Protein AF-A0A662HBV9-F1 (afdb_monomer)

Sequence (81 aa):
MADVIVIKGVAARRLKEEAERLDLSLDEYLLNLLTQNLDPRDRAKEYVEASEELLTEARKELEKGNVRQATEKVWGSAALA

Radius of gyration: 13.7 Å; Cα contacts (8 Å, |Δi|>4): 54; chains: 1; bounding box: 27×32×33 Å

Nearest PDB structures (foldseek):
  2pmr-assembly1_A-2  TM=6.421E-01  e=1.001E+00  Methanothermobacter thermautotrophicus str. Delta H
  7o3x-assembly1_D  TM=6.266E-01  e=8.639E+00  Synechocystis sp. PCC 6803 substr. Kazusa

Mean predicted aligned error: 3.52 Å

pLDDT: mean 93.82, std 7.66, range [44.81, 98.31]

Structure (mmCIF, N/CA/C/O backbone):
data_AF-A0A662HBV9-F1
#
_entry.id   AF-A0A662HBV9-F1
#
loop_
_atom_site.group_PDB
_atom_site.id
_atom_site.type_symbol
_atom_site.label_atom_id
_atom_site.label_alt_id
_atom_site.label_comp_id
_atom_site.label_asym_id
_atom_site.label_entity_id
_atom_site.label_seq_id
_atom_site.pdbx_PDB_ins_code
_atom_site.Cartn_x
_atom_site.Cartn_y
_atom_site.Cartn_z
_atom_site.occupancy
_atom_site.B_iso_or_equiv
_atom_site.auth_seq_id
_atom_site.auth_comp_id
_atom_site.auth_asym_id
_atom_site.auth_atom_id
_atom_site.pdbx_PDB_model_num
ATOM 1 N N . MET A 1 1 ? -15.092 5.377 -3.536 1.00 44.81 1 MET A N 1
ATOM 2 C CA . MET A 1 1 ? -15.649 4.159 -2.905 1.00 44.81 1 MET A CA 1
ATOM 3 C C . MET A 1 1 ? -14.524 3.150 -2.929 1.00 44.81 1 MET A C 1
ATOM 5 O O . MET A 1 1 ? -13.868 3.095 -3.953 1.00 44.81 1 MET A O 1
ATOM 9 N N . ALA A 1 2 ? -14.237 2.454 -1.829 1.00 59.72 2 ALA A N 1
ATOM 10 C CA . ALA A 1 2 ? -13.230 1.398 -1.873 1.00 59.72 2 ALA A CA 1
ATOM 11 C C . ALA A 1 2 ? -13.825 0.216 -2.646 1.00 59.72 2 ALA A C 1
ATOM 13 O O . ALA A 1 2 ? -14.872 -0.307 -2.251 1.00 59.72 2 ALA A O 1
ATOM 14 N N . ASP A 1 3 ? -13.208 -0.149 -3.764 1.00 78.56 3 ASP A N 1
ATOM 15 C CA . ASP A 1 3 ? -13.606 -1.326 -4.522 1.00 78.56 3 ASP A CA 1
ATOM 16 C C . ASP A 1 3 ? -13.177 -2.580 -3.754 1.00 78.56 3 ASP A C 1
ATOM 18 O O . ASP A 1 3 ? -12.029 -2.725 -3.339 1.00 78.56 3 ASP A O 1
ATOM 22 N N . VAL A 1 4 ? -14.117 -3.497 -3.518 1.00 86.25 4 VAL A N 1
ATOM 23 C CA . VAL A 1 4 ? -13.829 -4.734 -2.784 1.00 86.25 4 VAL A CA 1
ATOM 24 C C . VAL A 1 4 ? -13.373 -5.805 -3.769 1.00 86.25 4 VAL A C 1
ATOM 26 O O . VAL A 1 4 ? -14.176 -6.332 -4.541 1.00 86.25 4 VAL A O 1
ATOM 29 N N . ILE A 1 5 ? -12.094 -6.175 -3.702 1.00 90.12 5 ILE A N 1
ATOM 30 C CA . ILE A 1 5 ? -11.526 -7.282 -4.478 1.00 90.12 5 ILE A CA 1
ATOM 31 C C . ILE A 1 5 ? -11.537 -8.557 -3.628 1.00 90.12 5 ILE A C 1
ATOM 33 O O . ILE A 1 5 ? -10.966 -8.611 -2.541 1.00 90.12 5 ILE A O 1
ATOM 37 N N . VAL A 1 6 ? -12.171 -9.620 -4.134 1.00 94.19 6 VAL A N 1
ATOM 38 C CA . VAL A 1 6 ? -12.213 -10.927 -3.459 1.00 94.19 6 VAL A CA 1
ATOM 39 C C . VAL A 1 6 ? -11.388 -11.947 -4.235 1.00 94.19 6 VAL A C 1
ATOM 41 O O . VAL A 1 6 ? -11.797 -12.423 -5.292 1.00 94.19 6 VAL A O 1
ATOM 44 N N . ILE A 1 7 ? -10.254 -12.348 -3.661 1.00 95.56 7 ILE A N 1
ATOM 45 C CA . ILE A 1 7 ? -9.384 -13.406 -4.191 1.00 95.56 7 ILE A CA 1
ATOM 46 C C . ILE A 1 7 ? -9.596 -14.676 -3.359 1.00 95.56 7 ILE A C 1
ATOM 48 O O . ILE A 1 7 ? -9.667 -14.620 -2.132 1.00 95.56 7 ILE A O 1
ATOM 52 N N . LYS A 1 8 ? -9.713 -15.842 -4.008 1.00 96.25 8 LYS A N 1
ATOM 53 C CA . LYS A 1 8 ? -9.990 -17.130 -3.341 1.00 96.25 8 LYS A CA 1
ATOM 54 C C . LYS A 1 8 ? -8.948 -18.199 -3.671 1.00 96.25 8 LYS A C 1
ATOM 56 O O . LYS A 1 8 ? -8.236 -18.122 -4.671 1.00 96.25 8 LYS A O 1
ATOM 61 N N . GLY A 1 9 ? -8.903 -19.235 -2.834 1.00 97.44 9 GLY A N 1
ATOM 62 C CA . GLY A 1 9 ? -8.136 -20.455 -3.083 1.00 97.44 9 GLY A CA 1
ATOM 63 C C . GLY A 1 9 ? -6.622 -20.240 -3.096 1.00 97.44 9 GLY A C 1
ATOM 64 O O . GLY A 1 9 ? -6.073 -19.503 -2.279 1.00 97.44 9 GLY A O 1
ATOM 65 N N . VAL A 1 10 ? -5.942 -20.919 -4.024 1.00 98.00 10 VAL A N 1
ATOM 66 C CA . VAL A 1 10 ? -4.472 -20.948 -4.117 1.00 98.00 10 VAL A CA 1
ATOM 67 C C . VAL A 1 10 ? -3.877 -19.553 -4.307 1.00 98.00 10 VAL A C 1
ATOM 69 O O . VAL A 1 10 ? -2.853 -19.259 -3.701 1.00 98.00 10 VAL A O 1
ATOM 72 N N . ALA A 1 11 ? -4.526 -18.697 -5.101 1.00 96.75 11 ALA A N 1
ATOM 73 C CA . ALA A 1 11 ? -4.051 -17.342 -5.362 1.00 96.75 11 ALA A CA 1
ATOM 74 C C . ALA A 1 11 ? -4.027 -16.495 -4.082 1.00 96.75 11 ALA A C 1
ATOM 76 O O . ALA A 1 11 ? -3.006 -15.897 -3.768 1.00 96.75 11 ALA A O 1
ATOM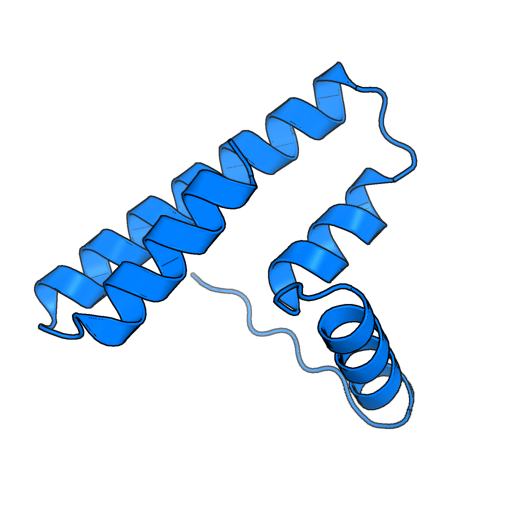 77 N N . A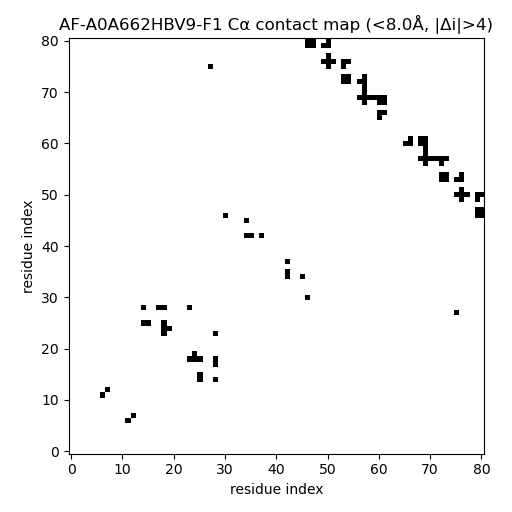LA A 1 12 ? -5.106 -16.516 -3.293 1.00 97.12 12 ALA A N 1
ATOM 78 C CA . ALA A 1 12 ? -5.181 -15.756 -2.044 1.00 97.12 12 ALA A CA 1
ATOM 79 C C . ALA A 1 12 ? -4.113 -16.191 -1.035 1.00 97.12 12 ALA A C 1
ATOM 81 O O . ALA A 1 12 ? -3.498 -15.357 -0.380 1.00 97.12 12 ALA A O 1
ATOM 82 N N . ARG A 1 13 ? -3.880 -17.504 -0.925 1.00 97.69 13 ARG A N 1
ATOM 83 C CA . ARG A 1 13 ? -2.837 -18.046 -0.053 1.00 97.69 13 ARG A CA 1
ATOM 84 C C . ARG A 1 13 ? -1.440 -17.630 -0.523 1.00 97.69 13 ARG A C 1
ATOM 86 O O . ARG A 1 13 ? -0.686 -17.113 0.284 1.00 97.69 13 ARG A O 1
ATOM 93 N N . ARG A 1 14 ? -1.133 -17.788 -1.817 1.00 97.69 14 ARG A N 1
ATOM 94 C CA . ARG A 1 14 ? 0.160 -17.391 -2.405 1.00 97.69 14 ARG A CA 1
ATOM 95 C C . ARG A 1 14 ? 0.453 -15.907 -2.196 1.00 97.69 14 ARG A C 1
ATOM 97 O O . ARG A 1 14 ? 1.557 -15.564 -1.808 1.00 97.69 14 ARG A O 1
ATOM 104 N N . LEU A 1 15 ? -0.531 -15.041 -2.443 1.00 96.94 15 LEU A N 1
ATOM 105 C CA . LEU A 1 15 ? -0.366 -13.599 -2.262 1.00 96.94 15 LEU A CA 1
ATOM 106 C C . LEU A 1 15 ? -0.036 -13.243 -0.807 1.00 96.94 15 LEU A C 1
ATOM 108 O O . LEU A 1 15 ? 0.839 -12.419 -0.575 1.00 96.94 15 LEU A O 1
ATOM 112 N N . LYS A 1 16 ? -0.697 -13.888 0.164 1.00 95.88 16 LYS A N 1
ATOM 113 C CA . LYS A 1 16 ? -0.401 -13.694 1.592 1.00 95.88 16 LYS A CA 1
ATOM 114 C C . LYS A 1 16 ? 0.987 -14.205 1.969 1.00 95.88 16 LYS A C 1
ATOM 116 O O . LYS A 1 16 ? 1.740 -13.467 2.585 1.00 95.88 16 LYS A O 1
ATOM 121 N N . GLU A 1 17 ? 1.327 -15.428 1.557 1.00 97.62 17 GLU A N 1
ATOM 122 C CA . GLU A 1 17 ? 2.637 -16.041 1.822 1.00 97.62 17 GLU A CA 1
ATOM 123 C C . GLU A 1 17 ? 3.784 -15.172 1.279 1.00 97.62 17 GLU A C 1
ATOM 125 O O . GLU A 1 17 ? 4.781 -14.969 1.965 1.00 97.62 17 GLU A O 1
ATOM 130 N N . GLU A 1 18 ? 3.648 -14.627 0.067 1.00 97.56 18 GLU A N 1
ATOM 131 C CA . GLU A 1 18 ? 4.682 -13.774 -0.529 1.00 97.56 18 GLU A CA 1
ATOM 132 C C . GLU A 1 18 ? 4.756 -12.379 0.100 1.00 97.56 18 GLU A C 1
ATOM 134 O O . GLU A 1 18 ? 5.862 -11.873 0.287 1.00 97.56 18 GLU A O 1
ATOM 139 N N . ALA A 1 19 ? 3.618 -11.772 0.451 1.00 96.12 19 ALA A N 1
ATOM 140 C CA . ALA A 1 19 ? 3.597 -10.491 1.156 1.00 96.12 19 ALA A CA 1
ATOM 141 C C . ALA A 1 19 ? 4.279 -10.614 2.531 1.00 96.12 19 ALA A C 1
ATOM 143 O O . ALA A 1 19 ? 5.208 -9.866 2.827 1.00 96.12 19 ALA A O 1
ATOM 144 N N . GLU A 1 20 ? 3.917 -11.641 3.310 1.00 95.75 20 GLU A N 1
ATOM 145 C CA . GLU A 1 20 ? 4.532 -11.942 4.610 1.00 95.75 20 GLU A CA 1
ATOM 146 C C . GLU A 1 20 ? 6.033 -12.240 4.482 1.00 95.75 20 GLU A C 1
ATOM 148 O O . GLU A 1 20 ? 6.833 -11.756 5.280 1.00 95.75 20 GLU A O 1
ATOM 153 N N . ARG A 1 21 ? 6.449 -12.991 3.452 1.00 97.25 21 ARG A N 1
ATOM 154 C CA . ARG A 1 21 ? 7.870 -13.287 3.196 1.00 97.25 21 ARG A CA 1
ATOM 155 C C . ARG A 1 21 ? 8.699 -12.023 2.940 1.00 97.25 21 ARG A C 1
ATOM 157 O O . ARG A 1 21 ? 9.904 -12.033 3.190 1.00 97.25 21 ARG A O 1
ATOM 164 N N . LEU A 1 22 ? 8.081 -10.981 2.390 1.00 94.12 22 LEU A N 1
ATOM 165 C CA . LEU A 1 22 ? 8.723 -9.704 2.075 1.00 94.12 22 LEU A CA 1
ATOM 166 C C . LEU A 1 22 ? 8.532 -8.643 3.168 1.00 94.12 22 LEU A C 1
ATOM 168 O O . LEU A 1 22 ? 9.019 -7.533 2.982 1.00 94.12 22 LEU A O 1
ATOM 172 N N . ASP A 1 23 ? 7.870 -8.985 4.278 1.00 91.56 23 ASP A N 1
ATOM 173 C CA . ASP A 1 23 ? 7.481 -8.050 5.345 1.00 91.56 23 ASP A CA 1
ATOM 174 C C . ASP A 1 23 ? 6.664 -6.856 4.814 1.00 91.56 23 ASP A C 1
ATOM 176 O O . ASP A 1 23 ? 6.842 -5.710 5.218 1.00 91.56 23 ASP A O 1
ATOM 180 N N . LEU A 1 24 ? 5.779 -7.141 3.854 1.00 90.56 24 LEU A N 1
ATOM 181 C CA . LEU A 1 24 ? 4.878 -6.174 3.234 1.00 90.56 24 LEU A CA 1
ATOM 182 C C . LEU A 1 24 ? 3.428 -6.497 3.584 1.00 90.56 24 LEU A C 1
ATOM 184 O O . LEU A 1 24 ? 3.033 -7.659 3.722 1.00 90.56 24 LEU A O 1
ATOM 188 N N . SER A 1 25 ? 2.592 -5.466 3.632 1.00 89.38 25 SER A N 1
ATOM 189 C CA . SER A 1 25 ? 1.148 -5.654 3.545 1.00 89.38 25 SER A CA 1
ATOM 190 C C . SER A 1 25 ? 0.747 -6.197 2.167 1.00 89.38 25 SER A C 1
ATOM 192 O O . SER A 1 25 ? 1.479 -6.101 1.176 1.00 89.38 25 SER A O 1
ATOM 194 N N . LEU A 1 26 ? -0.454 -6.779 2.087 1.00 91.94 26 LEU A N 1
ATOM 195 C CA . LEU A 1 26 ? -0.976 -7.314 0.828 1.00 91.94 26 LEU A CA 1
ATOM 196 C C . LEU A 1 26 ? -1.118 -6.221 -0.246 1.00 91.94 26 LEU A C 1
ATOM 198 O O . LEU A 1 26 ? -0.829 -6.483 -1.413 1.00 91.94 26 LEU A O 1
ATOM 202 N N . ASP A 1 27 ? -1.524 -5.016 0.151 1.00 89.00 27 ASP A N 1
ATOM 203 C CA . ASP A 1 27 ? -1.740 -3.895 -0.766 1.00 89.00 27 ASP A CA 1
ATOM 204 C C . ASP A 1 27 ? -0.403 -3.382 -1.324 1.00 89.00 27 ASP A C 1
ATOM 206 O O . ASP A 1 27 ? -0.261 -3.228 -2.538 1.00 89.00 27 ASP A O 1
ATOM 210 N N . GLU A 1 28 ? 0.623 -3.244 -0.476 1.00 91.31 28 GLU A N 1
ATOM 211 C CA . GLU A 1 28 ? 1.986 -2.888 -0.904 1.00 91.31 28 GLU A CA 1
ATOM 212 C C . GLU A 1 28 ? 2.580 -3.946 -1.839 1.00 91.31 28 GLU A C 1
ATOM 214 O O . GLU A 1 28 ? 3.189 -3.621 -2.861 1.00 91.31 28 GLU A O 1
ATOM 219 N N . TYR A 1 29 ? 2.384 -5.229 -1.524 1.00 94.75 29 TYR A N 1
ATOM 220 C CA . TYR A 1 29 ? 2.862 -6.316 -2.372 1.00 94.75 29 TYR A CA 1
ATOM 221 C C . TYR A 1 29 ? 2.206 -6.292 -3.759 1.00 94.75 29 TYR A C 1
ATOM 223 O O . TYR A 1 29 ? 2.894 -6.423 -4.777 1.00 94.75 29 TYR A O 1
ATOM 231 N N . LEU A 1 30 ? 0.888 -6.090 -3.823 1.00 94.62 30 LEU A N 1
ATOM 232 C CA . LEU A 1 30 ? 0.161 -5.993 -5.088 1.00 94.62 30 LEU A CA 1
ATOM 233 C C . LEU A 1 30 ? 0.579 -4.758 -5.892 1.00 94.62 30 LEU A C 1
ATOM 235 O O . LEU A 1 30 ? 0.824 -4.884 -7.092 1.00 94.62 30 LEU A O 1
ATOM 239 N N . LEU A 1 31 ? 0.738 -3.600 -5.249 1.00 93.81 31 LEU A N 1
ATOM 240 C CA . LEU A 1 31 ? 1.214 -2.385 -5.910 1.00 93.81 31 LEU A CA 1
ATOM 241 C C . LEU A 1 31 ? 2.628 -2.578 -6.479 1.00 93.81 31 LEU A C 1
ATOM 243 O O . LEU A 1 31 ? 2.908 -2.215 -7.624 1.00 93.81 31 LEU A O 1
ATOM 247 N N . ASN A 1 32 ? 3.511 -3.245 -5.735 1.00 94.00 32 ASN A N 1
ATOM 248 C CA . ASN A 1 32 ? 4.849 -3.597 -6.207 1.00 94.00 32 ASN A CA 1
ATOM 249 C C . ASN A 1 32 ? 4.819 -4.519 -7.429 1.00 94.00 32 ASN A C 1
ATOM 251 O O . ASN A 1 32 ? 5.569 -4.289 -8.381 1.00 94.00 32 ASN A O 1
ATOM 255 N N . LEU A 1 33 ? 3.948 -5.532 -7.428 1.00 95.38 33 LEU A N 1
ATOM 256 C CA . LEU A 1 33 ? 3.762 -6.434 -8.565 1.00 95.38 33 LEU A CA 1
ATOM 257 C C . LEU A 1 33 ? 3.210 -5.715 -9.800 1.00 95.38 33 LEU A C 1
ATOM 259 O O . LEU A 1 33 ? 3.664 -5.986 -10.913 1.00 95.38 33 LEU A O 1
ATOM 263 N N . LEU A 1 34 ? 2.240 -4.817 -9.626 1.00 95.19 34 LEU A N 1
ATOM 264 C CA . LEU A 1 34 ? 1.604 -4.095 -10.731 1.00 95.19 34 LEU A CA 1
ATOM 265 C C . LEU A 1 34 ? 2.551 -3.067 -11.361 1.00 95.19 34 LEU A C 1
ATOM 267 O O . LEU A 1 34 ? 2.563 -2.907 -12.580 1.00 95.19 34 LEU A O 1
ATOM 271 N N . THR A 1 35 ? 3.408 -2.442 -10.555 1.00 95.88 35 THR A N 1
ATOM 272 C CA . THR A 1 35 ? 4.362 -1.422 -11.017 1.00 95.88 35 THR A CA 1
ATOM 273 C C . THR A 1 35 ? 5.724 -1.975 -11.449 1.00 95.88 35 THR A C 1
ATOM 275 O O . THR A 1 35 ? 6.580 -1.211 -11.887 1.00 95.88 35 THR A O 1
ATOM 278 N N . GLN A 1 36 ? 5.963 -3.291 -11.358 1.00 94.81 36 GLN A N 1
ATOM 279 C CA . GLN A 1 36 ? 7.298 -3.890 -11.556 1.00 94.81 36 GLN A CA 1
ATOM 280 C C . GLN A 1 36 ? 7.951 -3.634 -12.913 1.00 94.81 36 GLN A C 1
ATOM 282 O O . GLN A 1 36 ? 9.176 -3.629 -12.999 1.00 94.81 36 GLN A O 1
ATOM 287 N N . ASN A 1 37 ? 7.140 -3.405 -13.943 1.00 96.38 37 ASN A N 1
ATOM 288 C CA . ASN A 1 37 ? 7.607 -3.181 -15.308 1.00 96.38 37 ASN A CA 1
ATOM 289 C C . ASN A 1 37 ? 7.457 -1.722 -15.760 1.00 96.38 37 ASN A C 1
ATOM 291 O O . ASN A 1 37 ? 7.731 -1.427 -16.922 1.00 96.38 37 ASN A O 1
ATOM 295 N N . LEU A 1 38 ? 6.997 -0.827 -14.880 1.00 96.44 38 LEU A N 1
ATOM 296 C CA . LEU A 1 38 ? 6.942 0.601 -15.178 1.00 96.44 38 LEU A CA 1
ATOM 297 C C . LEU A 1 38 ? 8.350 1.193 -15.143 1.00 96.44 38 LEU A C 1
ATOM 299 O O . LEU A 1 38 ? 9.224 0.726 -14.405 1.00 96.44 38 LEU A O 1
ATOM 303 N N . ASP A 1 39 ? 8.569 2.251 -15.921 1.00 97.12 39 ASP A N 1
ATOM 304 C CA . ASP A 1 39 ? 9.774 3.045 -15.740 1.00 97.12 39 ASP A CA 1
ATOM 305 C C . ASP A 1 39 ? 9.745 3.748 -14.365 1.00 97.12 39 ASP A C 1
ATOM 307 O O . ASP A 1 39 ? 8.675 3.937 -13.773 1.00 97.12 39 ASP A O 1
ATOM 311 N N . PRO A 1 40 ? 10.910 4.149 -13.826 1.00 95.00 40 PRO A N 1
ATOM 312 C CA . PRO A 1 40 ? 10.989 4.703 -12.478 1.00 95.00 40 PRO A CA 1
ATOM 313 C C . PRO A 1 40 ? 10.089 5.917 -12.234 1.00 95.00 40 PRO A C 1
ATOM 315 O O . PRO 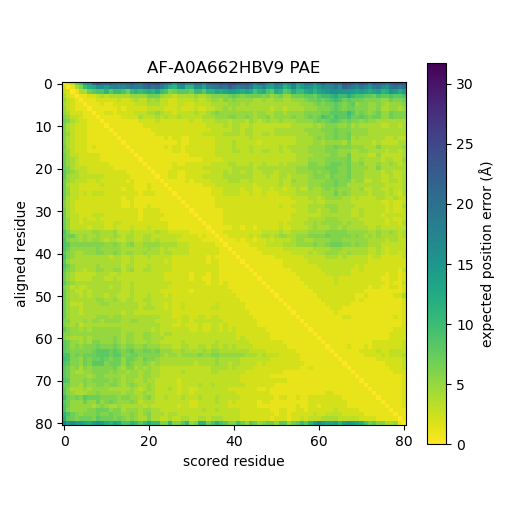A 1 40 ? 9.627 6.109 -11.111 1.00 95.00 40 PRO A O 1
ATOM 318 N N . ARG A 1 41 ? 9.837 6.745 -13.257 1.00 96.56 41 ARG A N 1
ATOM 319 C CA . ARG A 1 41 ? 9.020 7.950 -13.108 1.00 96.56 41 ARG A CA 1
ATOM 320 C C . ARG A 1 41 ? 7.551 7.593 -12.965 1.00 96.56 41 ARG A C 1
ATOM 322 O O . ARG A 1 41 ? 6.879 8.178 -12.122 1.00 96.56 41 ARG A O 1
ATOM 329 N N . ASP A 1 42 ? 7.060 6.674 -13.785 1.00 96.62 42 ASP A N 1
ATOM 330 C CA . ASP A 1 42 ? 5.662 6.262 -13.725 1.00 96.62 42 ASP A CA 1
ATOM 331 C C . ASP A 1 42 ? 5.389 5.427 -12.472 1.00 96.62 42 ASP A C 1
ATOM 333 O O . ASP A 1 42 ? 4.417 5.692 -11.774 1.00 96.62 42 ASP A O 1
ATOM 337 N N . ARG A 1 43 ? 6.320 4.552 -12.070 1.00 95.62 43 ARG A N 1
ATOM 338 C CA . ARG A 1 43 ? 6.243 3.859 -10.775 1.00 95.62 43 ARG A CA 1
ATOM 339 C C . ARG A 1 43 ? 6.155 4.823 -9.586 1.00 95.62 43 ARG A C 1
ATOM 341 O O . ARG A 1 43 ? 5.366 4.589 -8.677 1.00 95.62 43 ARG A O 1
ATOM 348 N N . ALA A 1 44 ? 6.952 5.893 -9.579 1.00 94.81 44 ALA A N 1
ATOM 349 C CA . ALA A 1 44 ? 6.927 6.866 -8.488 1.00 94.81 44 ALA A CA 1
ATOM 350 C C . ALA A 1 44 ? 5.568 7.575 -8.367 1.00 94.81 44 ALA A C 1
ATOM 352 O O . ALA A 1 44 ? 5.139 7.866 -7.255 1.00 94.81 44 ALA A O 1
ATOM 353 N N . LYS A 1 45 ? 4.874 7.830 -9.485 1.00 96.12 45 LYS A N 1
ATOM 354 C CA . LYS A 1 45 ? 3.529 8.427 -9.450 1.00 96.12 45 LYS A CA 1
ATOM 355 C C . LYS A 1 45 ? 2.524 7.501 -8.771 1.00 96.12 45 LYS A C 1
ATOM 357 O O . LYS A 1 45 ? 1.834 7.949 -7.868 1.00 96.12 45 LYS A O 1
ATOM 362 N N . GLU A 1 46 ? 2.510 6.223 -9.145 1.00 95.44 46 GLU A N 1
ATOM 363 C CA . GLU A 1 46 ? 1.610 5.220 -8.554 1.00 95.44 46 GLU A CA 1
ATOM 364 C C . GLU A 1 46 ? 1.812 5.096 -7.033 1.00 95.44 46 GLU A C 1
ATOM 366 O O . GLU A 1 46 ? 0.851 5.009 -6.273 1.00 95.44 46 GLU A O 1
ATOM 371 N N . TYR A 1 47 ? 3.064 5.135 -6.561 1.00 94.69 47 TYR A N 1
ATOM 372 C CA . TYR A 1 47 ? 3.357 5.116 -5.124 1.00 94.69 47 TYR A CA 1
ATOM 373 C C . TYR A 1 47 ? 2.902 6.386 -4.401 1.00 94.69 47 TYR A C 1
ATOM 375 O O . TYR A 1 47 ? 2.370 6.291 -3.296 1.00 94.69 47 TYR A O 1
ATOM 383 N N . VAL A 1 48 ? 3.068 7.562 -5.016 1.00 96.12 48 VAL A N 1
ATOM 384 C CA . VAL A 1 48 ? 2.569 8.826 -4.453 1.00 96.12 48 VAL A CA 1
ATOM 385 C C . VAL A 1 48 ? 1.046 8.805 -4.351 1.00 96.12 48 VAL A C 1
ATOM 387 O O . VAL A 1 48 ? 0.517 9.109 -3.285 1.00 96.12 48 VAL A O 1
ATOM 390 N N . GLU A 1 49 ? 0.347 8.389 -5.407 1.00 95.31 49 GLU A N 1
ATOM 391 C CA . GLU A 1 49 ? -1.117 8.296 -5.412 1.00 95.31 49 GLU A CA 1
ATOM 392 C C . GLU A 1 49 ? -1.618 7.334 -4.321 1.00 95.31 49 GLU A C 1
ATOM 394 O O . GLU A 1 49 ? -2.453 7.709 -3.496 1.00 95.31 49 GLU A O 1
ATOM 399 N N . ALA A 1 50 ? -1.030 6.138 -4.216 1.00 94.19 50 ALA A N 1
ATOM 400 C CA . ALA A 1 50 ? -1.366 5.184 -3.156 1.00 94.19 50 ALA A CA 1
ATOM 401 C C . ALA A 1 50 ? -1.052 5.721 -1.744 1.00 94.19 50 ALA A C 1
ATOM 403 O O . ALA A 1 50 ? -1.808 5.495 -0.794 1.00 94.19 50 ALA A O 1
ATOM 404 N N . SER A 1 51 ? 0.044 6.468 -1.586 1.00 95.12 51 SER A N 1
ATOM 405 C CA . SER A 1 51 ? 0.399 7.110 -0.318 1.00 95.12 51 SER A CA 1
ATOM 406 C C . SER A 1 51 ? -0.643 8.160 0.096 1.00 95.12 51 SER A C 1
ATOM 408 O O . SER A 1 51 ? -1.065 8.198 1.256 1.00 95.12 51 SER A O 1
ATOM 410 N N . GLU A 1 52 ? -1.129 8.971 -0.845 1.00 96.69 52 GLU A N 1
ATOM 411 C CA . GLU A 1 52 ? -2.185 9.962 -0.603 1.00 96.69 52 GLU A CA 1
ATOM 412 C C . GLU A 1 52 ? -3.525 9.315 -0.212 1.00 96.69 52 GLU A C 1
ATOM 414 O O . GLU A 1 52 ? -4.233 9.814 0.679 1.00 96.69 52 GLU A O 1
ATOM 419 N N . GLU A 1 53 ? -3.867 8.178 -0.823 1.00 94.69 53 GLU A N 1
ATOM 420 C CA . GLU A 1 53 ? -5.047 7.390 -0.459 1.00 94.69 53 GLU A CA 1
ATOM 421 C C . GLU A 1 53 ? -4.951 6.877 0.982 1.00 94.69 53 GLU A C 1
ATOM 423 O O . GLU A 1 53 ? -5.871 7.096 1.780 1.00 94.69 53 GLU A O 1
ATOM 428 N N . LEU A 1 54 ? -3.808 6.297 1.361 1.00 94.88 54 LEU A N 1
ATOM 429 C CA . LEU A 1 54 ? -3.559 5.822 2.722 1.00 94.88 54 LEU A CA 1
ATOM 430 C C . LEU A 1 54 ? -3.662 6.950 3.755 1.00 94.88 54 LEU A C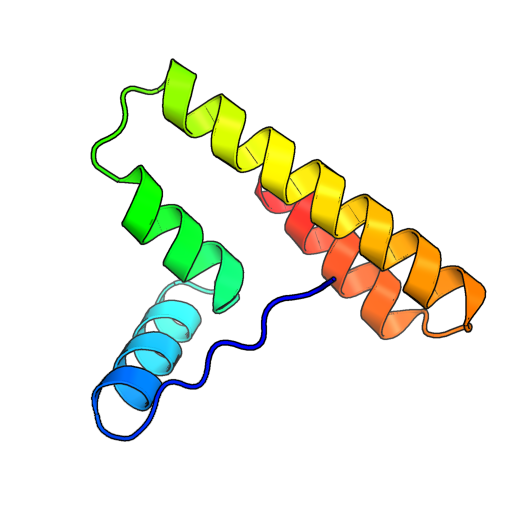 1
ATOM 432 O O . LEU A 1 54 ? -4.296 6.768 4.797 1.00 94.88 54 LEU A O 1
ATOM 436 N N . LEU A 1 55 ? -3.126 8.142 3.475 1.00 97.25 55 LEU A N 1
ATOM 437 C CA . LEU A 1 55 ? -3.271 9.304 4.366 1.00 97.25 55 LEU A CA 1
ATOM 438 C C . LEU A 1 55 ? -4.726 9.762 4.492 1.00 97.25 55 LEU A C 1
ATOM 440 O O . LEU A 1 55 ? -5.184 10.130 5.582 1.00 97.25 55 LEU A O 1
ATOM 444 N N . THR A 1 56 ? -5.471 9.720 3.390 1.00 97.38 56 THR A N 1
ATOM 445 C CA . THR A 1 56 ? -6.899 10.045 3.384 1.00 97.38 56 THR A CA 1
ATOM 446 C C . THR A 1 56 ? -7.687 9.064 4.247 1.00 97.38 56 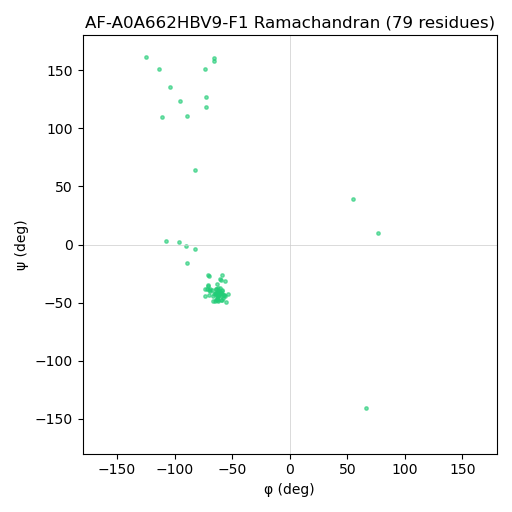THR A C 1
ATOM 448 O O . THR A 1 56 ? -8.567 9.466 5.013 1.00 97.38 56 THR A O 1
ATOM 451 N N . GLU A 1 57 ? -7.373 7.776 4.170 1.00 95.50 57 GLU A N 1
ATOM 452 C CA . GLU A 1 57 ? -7.983 6.766 5.025 1.00 95.50 57 GLU A CA 1
ATOM 453 C C . GLU A 1 57 ? -7.531 6.874 6.484 1.00 95.50 57 GLU A C 1
ATOM 455 O O . GLU A 1 57 ? -8.357 6.736 7.387 1.00 95.50 57 GLU A O 1
ATOM 460 N N . ALA A 1 58 ? -6.256 7.179 6.735 1.00 97.19 58 ALA A N 1
ATOM 461 C CA . ALA A 1 58 ? -5.723 7.366 8.079 1.00 97.19 58 ALA A CA 1
ATOM 462 C C . ALA A 1 58 ? -6.468 8.481 8.817 1.00 97.19 58 ALA A C 1
ATOM 464 O O . ALA A 1 58 ? -6.847 8.313 9.976 1.00 97.19 58 ALA A O 1
ATOM 465 N N . ARG A 1 59 ? -6.748 9.594 8.124 1.00 98.31 59 ARG A N 1
ATOM 466 C CA . ARG A 1 59 ? -7.567 10.692 8.652 1.00 98.31 59 ARG A CA 1
ATOM 467 C C . ARG A 1 59 ? -8.965 10.213 9.046 1.00 98.31 59 ARG A C 1
ATOM 469 O O . ARG A 1 59 ? -9.402 10.500 10.156 1.00 98.31 59 ARG A O 1
ATOM 476 N N . LYS A 1 60 ? -9.640 9.451 8.179 1.00 98.00 60 LYS A N 1
ATOM 477 C CA . LYS A 1 60 ? -10.984 8.908 8.458 1.00 98.00 60 LYS A CA 1
ATOM 478 C C . LYS A 1 60 ? -10.983 7.960 9.655 1.00 98.00 60 LYS A C 1
ATOM 480 O O . LYS A 1 60 ? -11.926 7.962 10.439 1.00 98.00 60 LYS A O 1
ATOM 485 N N . GLU A 1 61 ? -9.954 7.129 9.799 1.00 98.25 61 GLU A N 1
ATOM 486 C CA . GLU A 1 61 ? -9.823 6.233 10.952 1.00 98.25 61 GLU A CA 1
ATOM 487 C C . GLU A 1 61 ? -9.530 7.010 12.240 1.00 98.25 61 GLU A C 1
ATOM 489 O O . GLU A 1 61 ? -10.111 6.710 13.284 1.00 98.25 61 GLU A O 1
ATOM 494 N N . LEU A 1 62 ? -8.720 8.067 12.164 1.00 98.06 62 LEU A N 1
ATOM 495 C CA . LEU A 1 62 ? -8.450 8.946 13.299 1.00 98.06 62 LEU A CA 1
ATOM 496 C C . LEU A 1 62 ? -9.711 9.689 13.767 1.00 98.06 62 LEU A C 1
ATOM 498 O O . LEU A 1 62 ? -9.963 9.751 14.968 1.00 98.06 62 LEU A O 1
ATOM 502 N N . GLU A 1 63 ? -10.537 10.188 12.843 1.00 98.25 63 GLU A N 1
ATOM 503 C CA . GLU A 1 63 ? -11.830 10.830 13.142 1.00 98.25 63 GLU A CA 1
ATOM 504 C C . GLU A 1 63 ? -12.804 9.890 13.871 1.00 98.25 63 GLU A C 1
ATOM 506 O O . GLU A 1 63 ? -13.596 10.334 14.701 1.00 98.25 63 GLU A O 1
ATOM 511 N N . LYS A 1 64 ? -12.716 8.579 13.614 1.00 98.12 64 LYS A N 1
ATOM 512 C CA . LYS A 1 64 ? -13.490 7.539 14.316 1.00 98.12 64 LYS A CA 1
ATOM 513 C C . LYS A 1 64 ? -12.879 7.132 15.665 1.00 98.12 64 LYS A C 1
ATOM 515 O O . LYS A 1 64 ? -13.451 6.293 16.354 1.00 98.12 64 LYS A O 1
ATOM 520 N N . GLY A 1 65 ? -11.715 7.673 16.033 1.00 98.06 65 GLY A N 1
ATOM 521 C CA . GLY A 1 65 ? -10.955 7.265 17.217 1.00 98.06 65 GLY A CA 1
ATOM 522 C C . GLY A 1 65 ? -10.183 5.949 17.050 1.00 98.06 65 GLY A C 1
ATOM 523 O O . GLY A 1 65 ? -9.624 5.437 18.020 1.00 98.06 65 GLY A O 1
ATOM 524 N N . ASN A 1 66 ? -10.098 5.401 15.834 1.00 98.12 66 ASN A N 1
ATOM 525 C CA . ASN A 1 66 ? -9.418 4.139 15.538 1.00 98.12 66 ASN A CA 1
ATOM 526 C C . ASN A 1 66 ? -7.905 4.348 15.375 1.00 98.12 66 ASN A C 1
ATOM 528 O O . ASN A 1 66 ? -7.339 4.120 14.304 1.00 98.12 66 ASN A O 1
ATOM 532 N N . VAL A 1 67 ? -7.229 4.761 16.452 1.00 98.06 67 VAL A N 1
ATOM 533 C CA . VAL A 1 67 ? -5.803 5.146 16.431 1.00 98.06 67 VAL A CA 1
ATOM 534 C C . VAL A 1 67 ? -4.914 4.056 15.827 1.00 98.06 67 VAL A C 1
ATOM 536 O 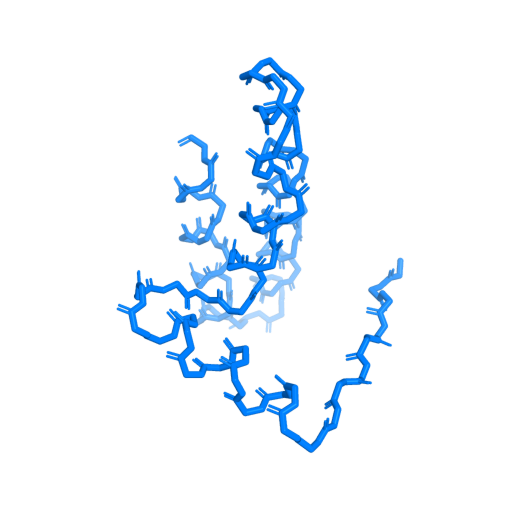O . VAL A 1 67 ? -4.077 4.365 14.989 1.00 98.06 67 VAL A O 1
ATOM 539 N N . ARG A 1 68 ? -5.143 2.775 16.161 1.00 97.50 68 ARG A N 1
ATOM 540 C CA . ARG A 1 68 ? -4.379 1.648 15.589 1.00 97.50 68 ARG A CA 1
ATOM 541 C C . ARG A 1 68 ? -4.428 1.637 14.058 1.00 97.50 68 ARG A C 1
ATOM 543 O O . ARG A 1 68 ? -3.394 1.537 13.411 1.00 97.50 68 ARG A O 1
ATOM 550 N N . GLN A 1 69 ? -5.627 1.756 13.489 1.00 96.25 69 GLN A N 1
ATOM 551 C CA . GLN A 1 69 ? -5.820 1.727 12.038 1.00 96.25 69 GLN A CA 1
ATOM 552 C C . GLN A 1 69 ? -5.280 2.984 11.360 1.00 96.25 69 GLN A C 1
ATOM 554 O O . GLN A 1 69 ? -4.736 2.896 10.263 1.00 96.25 69 GLN A O 1
ATOM 559 N N . ALA A 1 70 ? -5.398 4.141 12.012 1.00 97.50 70 ALA A N 1
ATOM 560 C CA . ALA A 1 70 ? -4.791 5.369 11.520 1.00 97.50 70 ALA A CA 1
ATOM 561 C C . ALA A 1 70 ? -3.259 5.245 11.452 1.00 97.50 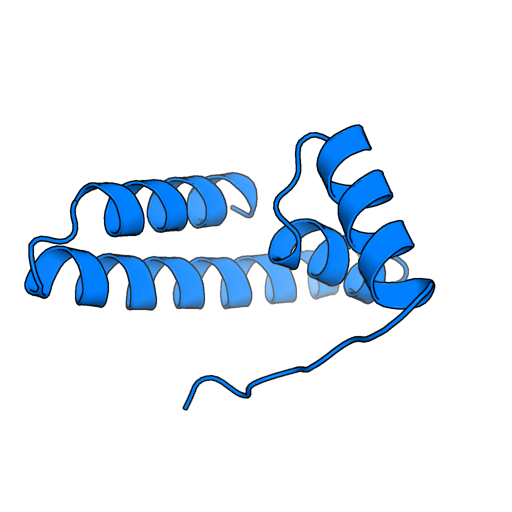70 ALA A C 1
ATOM 563 O O . ALA A 1 70 ? -2.667 5.590 10.434 1.00 97.50 70 ALA A O 1
ATOM 564 N N . THR A 1 71 ? -2.620 4.700 12.493 1.00 96.94 71 THR A N 1
ATOM 565 C CA . THR A 1 71 ? -1.166 4.487 12.526 1.00 96.94 71 THR A CA 1
ATOM 566 C C . THR A 1 71 ? -0.697 3.506 11.456 1.00 96.94 71 THR A C 1
ATOM 568 O O . THR A 1 71 ? 0.277 3.803 10.773 1.00 96.94 71 THR A O 1
ATOM 571 N N . GLU A 1 72 ? -1.392 2.379 11.268 1.00 94.00 72 GLU A N 1
ATOM 572 C CA . GLU A 1 72 ? -1.058 1.404 10.213 1.00 94.00 72 GLU A CA 1
ATOM 573 C C . GLU A 1 72 ? -1.049 2.055 8.825 1.00 94.00 72 GLU A C 1
ATOM 575 O O . GLU A 1 72 ? -0.102 1.883 8.063 1.00 94.00 72 GLU A O 1
ATOM 580 N N . LYS A 1 73 ? -2.058 2.878 8.527 1.00 95.06 73 LYS A N 1
ATOM 581 C CA . LYS A 1 73 ? -2.165 3.580 7.243 1.00 95.06 73 LYS A CA 1
ATOM 582 C C . LYS A 1 73 ? -1.106 4.669 7.067 1.00 95.06 73 LYS A C 1
ATOM 584 O O . LYS A 1 73 ? -0.545 4.797 5.985 1.00 95.06 73 LYS A O 1
ATOM 589 N N . VAL A 1 74 ? -0.791 5.427 8.122 1.00 96.25 74 VAL A N 1
ATOM 590 C CA . VAL A 1 74 ? 0.313 6.407 8.085 1.00 96.25 74 VAL A CA 1
ATOM 591 C C . VAL A 1 74 ? 1.644 5.713 7.817 1.00 96.25 74 VAL A C 1
ATOM 593 O O . VAL A 1 74 ? 2.446 6.223 7.039 1.00 96.25 74 VAL A O 1
ATOM 596 N N . TRP A 1 75 ? 1.884 4.557 8.437 1.00 93.69 75 TRP A N 1
ATOM 597 C CA . TRP A 1 75 ? 3.129 3.832 8.224 1.00 93.69 75 TRP A CA 1
ATOM 598 C C . TRP A 1 75 ? 3.240 3.299 6.791 1.00 93.69 75 TRP A C 1
ATOM 600 O O . TRP A 1 75 ? 4.272 3.523 6.164 1.00 93.69 75 TRP A O 1
ATOM 610 N N . GLY A 1 76 ? 2.167 2.715 6.244 1.00 92.19 76 GLY A N 1
ATOM 611 C CA . GLY A 1 76 ? 2.132 2.295 4.837 1.00 92.19 76 GLY A CA 1
ATOM 612 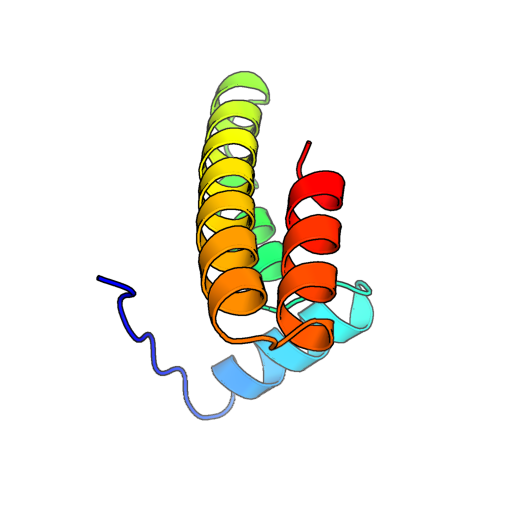C C . GLY A 1 76 ? 2.335 3.462 3.862 1.00 92.19 76 GLY A C 1
ATOM 613 O O . GLY A 1 76 ? 3.104 3.357 2.913 1.00 92.19 76 GLY A O 1
ATOM 614 N N . SER A 1 77 ? 1.736 4.628 4.131 1.00 94.81 77 SER A N 1
ATOM 615 C CA . SER A 1 77 ? 1.971 5.841 3.331 1.00 94.81 77 SER A CA 1
ATOM 616 C C . SER A 1 77 ? 3.448 6.249 3.332 1.00 94.81 77 SER A C 1
ATOM 618 O O . SER A 1 77 ? 4.002 6.548 2.273 1.00 94.81 77 SER A O 1
ATOM 620 N N . ALA A 1 78 ? 4.098 6.228 4.498 1.00 93.25 78 ALA A N 1
ATOM 621 C CA . ALA A 1 78 ? 5.509 6.574 4.631 1.00 93.25 78 ALA A CA 1
ATOM 622 C C . ALA A 1 78 ? 6.447 5.534 3.999 1.00 93.25 78 ALA A C 1
ATOM 624 O O . ALA A 1 78 ? 7.545 5.890 3.593 1.00 93.25 78 ALA A O 1
ATOM 625 N N . ALA A 1 79 ? 6.037 4.266 3.913 1.00 90.00 79 ALA A N 1
ATOM 626 C CA . ALA A 1 79 ? 6.809 3.223 3.239 1.00 90.00 79 ALA A CA 1
ATOM 627 C C . ALA A 1 79 ? 6.819 3.388 1.707 1.00 90.00 79 ALA A C 1
ATOM 629 O O . ALA A 1 79 ? 7.759 2.939 1.051 1.00 90.00 79 ALA A O 1
ATOM 630 N N . LEU A 1 80 ? 5.792 4.034 1.144 1.00 88.38 80 LEU A N 1
ATOM 631 C CA . LEU A 1 80 ? 5.661 4.296 -0.293 1.00 88.38 80 LEU A CA 1
ATOM 632 C C . LEU A 1 80 ? 6.303 5.623 -0.748 1.00 88.38 80 LEU A C 1
ATOM 634 O O . LEU A 1 80 ? 6.496 5.804 -1.951 1.00 88.38 80 LEU A O 1
ATOM 638 N N . ALA A 1 81 ? 6.608 6.543 0.177 1.00 77.44 81 ALA A N 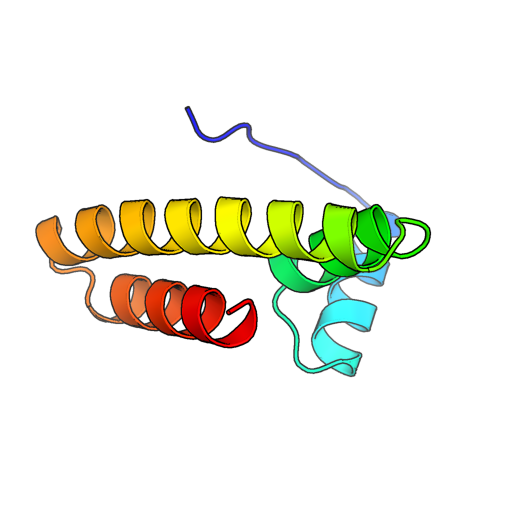1
ATOM 639 C CA . ALA A 1 81 ? 7.067 7.913 -0.102 1.00 77.44 81 ALA A CA 1
ATOM 640 C C . ALA A 1 81 ? 8.582 8.125 0.064 1.00 77.44 81 ALA A C 1
ATOM 642 O O . ALA A 1 81 ? 9.209 7.449 0.910 1.00 77.44 81 ALA A O 1
#

Secondary structure (DSSP, 8-state):
--------HHHHHHHHHHHHHTT--HHHHHHHHHHTTS-HHHHHHHHHHHHHHHHHHHHHHHHTT-HHHHHHHHHHHHHH-

Solvent-accessible surface area (backbone atoms only — not comparable to full-atom values): 4536 Å² total; per-residue (Å²): 129,89,80,87,82,87,72,66,68,70,60,39,51,50,49,48,56,53,11,58,76,68,78,38,54,63,67,59,42,50,52,51,65,73,36,64,83,48,56,74,70,62,34,51,49,57,31,46,54,54,20,53,51,27,46,55,49,15,51,56,29,43,77,72,66,38,54,70,59,15,50,55,25,45,51,54,18,56,73,50,101

Foldseek 3Di:
DDDDDDDDDPVVVVLVVVCVVVVHDSVVSVLCVVCVPPDPVVSLVSLQVQLVVLCVVLVVCVVVVNPVSSVVSNVSSVVSD